Protein AF-A0A443QSX6-F1 (afdb_monomer_lite)

Organism: NCBI:txid1965070

Structure (mmCIF, N/CA/C/O backbone):
data_AF-A0A443QSX6-F1
#
_entry.id   AF-A0A443QSX6-F1
#
loop_
_atom_site.group_PDB
_atom_site.id
_atom_site.type_symbol
_atom_site.label_atom_id
_atom_site.label_alt_id
_atom_site.label_comp_id
_atom_site.label_asym_id
_atom_site.label_entity_id
_atom_site.label_seq_id
_atom_site.pdbx_PDB_ins_code
_atom_site.Cartn_x
_atom_site.Cartn_y
_atom_site.Cartn_z
_atom_site.occupancy
_atom_site.B_iso_or_equiv
_atom_site.auth_seq_id
_atom_site.auth_comp_id
_atom_site.auth_asym_id
_atom_site.auth_atom_id
_atom_site.pdbx_PDB_model_num
ATOM 1 N N . MET A 1 1 ? 28.147 -10.117 25.489 1.00 37.34 1 MET A N 1
ATOM 2 C CA . MET A 1 1 ? 27.824 -10.027 24.051 1.00 37.34 1 MET A CA 1
ATOM 3 C C . MET A 1 1 ? 26.653 -9.078 23.933 1.00 37.34 1 MET A C 1
ATOM 5 O O . MET A 1 1 ? 25.627 -9.347 24.539 1.00 37.34 1 MET A O 1
ATOM 9 N N . ILE A 1 2 ? 26.875 -7.917 23.322 1.00 37.84 2 ILE A N 1
ATOM 10 C CA . ILE A 1 2 ? 25.891 -6.838 23.197 1.00 37.84 2 ILE A CA 1
ATOM 11 C C . ILE A 1 2 ? 25.328 -6.948 21.777 1.00 37.84 2 ILE A C 1
ATOM 13 O O . ILE A 1 2 ? 26.100 -6.902 20.823 1.00 37.84 2 ILE A O 1
ATOM 17 N N . GLU A 1 3 ? 24.019 -7.162 21.655 1.00 37.47 3 GLU A N 1
ATOM 18 C CA . GLU A 1 3 ? 23.280 -7.072 20.389 1.00 37.47 3 GLU A CA 1
ATOM 19 C C . GLU A 1 3 ? 23.478 -5.673 19.778 1.00 37.47 3 GLU A C 1
ATOM 21 O O . GLU A 1 3 ? 23.392 -4.685 20.517 1.00 37.47 3 GLU A O 1
ATOM 26 N N . PRO A 1 4 ? 23.724 -5.526 18.464 1.00 41.28 4 PRO A N 1
ATOM 27 C CA . PRO A 1 4 ? 23.793 -4.206 17.863 1.00 41.28 4 PRO A CA 1
ATOM 28 C C . PRO A 1 4 ? 22.385 -3.598 17.841 1.00 41.28 4 PRO A C 1
ATOM 30 O O . PRO A 1 4 ? 21.488 -4.051 17.132 1.00 41.28 4 PRO A O 1
ATOM 33 N N . SER A 1 5 ? 22.189 -2.551 18.638 1.00 37.84 5 SER A N 1
ATOM 34 C CA . SER A 1 5 ? 21.008 -1.697 18.592 1.00 37.84 5 SER A CA 1
ATOM 35 C C . SER A 1 5 ? 20.907 -1.040 17.215 1.00 37.84 5 SER A C 1
ATOM 37 O O . SER A 1 5 ? 21.676 -0.133 16.899 1.00 37.84 5 SER A O 1
ATOM 39 N N . PHE A 1 6 ? 19.953 -1.490 16.400 1.00 32.00 6 PHE A N 1
ATOM 40 C CA . PHE A 1 6 ? 19.572 -0.819 15.159 1.00 32.00 6 PHE A CA 1
ATOM 41 C C . PHE A 1 6 ? 18.965 0.550 15.506 1.00 32.00 6 PHE A C 1
ATOM 43 O O . PHE A 1 6 ? 17.797 0.658 15.878 1.00 32.00 6 PHE A O 1
ATOM 50 N N . GLN A 1 7 ? 19.771 1.607 15.428 1.00 31.58 7 GLN A N 1
ATOM 51 C CA . GLN A 1 7 ? 19.285 2.981 15.472 1.00 31.58 7 GLN A CA 1
ATOM 52 C C . GLN A 1 7 ? 18.857 3.387 14.065 1.00 31.58 7 GLN A C 1
ATOM 54 O O . GLN A 1 7 ? 19.679 3.579 13.174 1.00 31.58 7 GLN A O 1
ATOM 59 N N . ILE A 1 8 ? 17.542 3.487 13.868 1.00 37.97 8 ILE A N 1
ATOM 60 C CA . ILE A 1 8 ? 16.954 4.066 12.663 1.00 37.97 8 ILE A CA 1
ATOM 61 C C . ILE A 1 8 ? 17.203 5.573 12.729 1.00 37.97 8 ILE A C 1
ATOM 63 O O . ILE A 1 8 ? 16.593 6.279 13.534 1.00 37.97 8 ILE A O 1
ATOM 67 N N . THR A 1 9 ? 18.112 6.066 11.893 1.00 33.00 9 THR A N 1
ATOM 68 C CA . THR A 1 9 ? 18.286 7.500 11.665 1.00 33.00 9 THR A CA 1
ATOM 69 C C . THR A 1 9 ? 17.029 8.024 10.980 1.00 33.00 9 THR A C 1
ATOM 71 O O . THR A 1 9 ? 16.801 7.782 9.796 1.00 33.00 9 THR A O 1
ATOM 74 N N . ILE A 1 10 ? 16.184 8.730 11.732 1.00 41.38 10 ILE A N 1
ATOM 75 C CA . ILE A 1 10 ? 15.096 9.522 11.158 1.00 41.38 10 ILE A CA 1
ATOM 76 C C . ILE A 1 10 ? 15.775 10.648 10.379 1.00 41.38 10 ILE A C 1
ATOM 78 O O . ILE A 1 10 ? 16.357 11.556 10.970 1.00 41.38 10 ILE A O 1
ATOM 82 N N . SER A 1 11 ? 15.775 10.533 9.055 1.00 43.84 11 SER A N 1
ATOM 83 C CA . SER A 1 11 ? 16.377 11.528 8.177 1.00 43.84 11 SER A CA 1
ATOM 84 C C . SER A 1 11 ? 15.693 12.885 8.388 1.00 43.84 11 SER A C 1
ATOM 86 O O . SER A 1 11 ? 14.467 12.990 8.371 1.00 43.84 11 SER A O 1
ATOM 88 N N . SER A 1 12 ? 16.498 13.915 8.647 1.00 44.81 12 SER A N 1
ATOM 89 C CA . SER A 1 12 ? 16.081 15.280 8.988 1.00 44.81 12 SER A CA 1
ATOM 90 C C . SER A 1 12 ? 15.662 16.117 7.773 1.00 44.81 12 SER A C 1
ATOM 92 O O . SER A 1 12 ? 15.494 17.330 7.900 1.00 44.81 12 SER A O 1
ATOM 94 N N . ASP A 1 13 ? 15.492 15.495 6.601 1.00 49.03 13 ASP A N 1
ATOM 95 C CA . ASP A 1 13 ? 15.075 16.199 5.390 1.00 49.03 13 ASP A CA 1
ATOM 96 C C . ASP A 1 13 ? 13.601 16.643 5.513 1.00 49.03 13 ASP A C 1
ATOM 98 O O . ASP A 1 13 ? 12.697 15.807 5.620 1.00 49.03 13 ASP A O 1
ATOM 102 N N . PRO A 1 14 ? 13.296 17.950 5.483 1.00 51.72 14 PRO A N 1
ATOM 103 C CA . PRO A 1 14 ? 11.919 18.438 5.556 1.00 51.72 14 PRO A CA 1
ATOM 104 C C . PRO A 1 14 ? 11.007 17.899 4.433 1.00 51.72 14 PRO A C 1
ATOM 106 O O . PRO A 1 14 ? 9.782 17.970 4.558 1.00 51.72 14 PRO A O 1
ATOM 109 N N . ASN A 1 15 ? 11.564 17.307 3.369 1.00 57.44 15 ASN A N 1
ATOM 110 C CA . ASN A 1 15 ? 10.812 16.774 2.233 1.00 57.44 15 ASN A CA 1
ATOM 111 C C . ASN A 1 15 ? 10.086 15.431 2.507 1.00 57.44 15 ASN A C 1
ATOM 113 O O . ASN A 1 15 ? 9.131 15.095 1.799 1.00 57.44 15 ASN A O 1
ATOM 117 N N . TYR A 1 16 ? 10.436 14.675 3.566 1.00 58.91 16 TYR A N 1
ATOM 118 C CA . TYR A 1 16 ? 9.735 13.415 3.914 1.00 58.91 16 TYR A CA 1
ATOM 119 C C . TYR A 1 16 ? 8.237 13.612 4.158 1.00 58.91 16 TYR A C 1
ATOM 121 O O . TYR A 1 16 ? 7.430 12.732 3.859 1.00 58.91 16 TYR A O 1
ATOM 129 N N . MET A 1 17 ? 7.843 14.774 4.687 1.00 58.03 17 MET A N 1
ATOM 130 C CA . MET A 1 17 ? 6.445 15.058 5.022 1.00 58.03 17 MET A CA 1
ATOM 131 C C . MET A 1 17 ? 5.571 15.294 3.786 1.00 58.03 17 MET A C 1
ATOM 133 O O . MET A 1 17 ? 4.342 15.221 3.875 1.00 58.03 17 MET A O 1
ATOM 137 N N . GLN A 1 18 ? 6.178 15.574 2.629 1.00 65.62 18 GLN A N 1
ATOM 138 C CA . GLN A 1 18 ? 5.448 15.914 1.414 1.00 65.62 18 GLN A CA 1
ATOM 139 C C . GLN A 1 18 ? 5.169 14.699 0.522 1.00 65.62 18 GLN A C 1
ATOM 141 O O . GLN A 1 18 ? 4.192 14.736 -0.229 1.00 65.62 18 GLN A O 1
ATOM 146 N N . ASN A 1 19 ? 5.921 13.602 0.664 1.00 80.31 19 ASN A N 1
ATOM 147 C CA . ASN A 1 19 ? 5.726 12.390 -0.130 1.00 80.31 19 ASN A CA 1
ATOM 148 C C . ASN A 1 19 ? 4.464 11.608 0.298 1.00 80.31 19 ASN A C 1
ATOM 150 O O . ASN A 1 19 ? 4.226 11.333 1.478 1.00 80.31 19 ASN A O 1
ATOM 154 N N . ASP A 1 20 ? 3.643 11.232 -0.680 1.00 80.75 20 ASP A N 1
ATOM 155 C CA . ASP A 1 20 ? 2.340 10.617 -0.434 1.00 80.75 20 ASP A CA 1
ATOM 156 C C . ASP A 1 20 ? 2.417 9.195 0.136 1.00 80.75 20 ASP A C 1
ATOM 158 O O . ASP A 1 20 ? 1.541 8.816 0.919 1.00 80.75 20 ASP A O 1
ATOM 162 N N . VAL A 1 21 ? 3.457 8.407 -0.174 1.00 85.88 21 VAL A N 1
ATOM 163 C CA . VAL A 1 21 ? 3.555 7.036 0.356 1.00 85.88 21 VAL A CA 1
ATOM 164 C C . VAL A 1 21 ? 3.875 7.024 1.854 1.00 85.88 21 VAL A C 1
ATOM 166 O O . VAL A 1 21 ? 3.324 6.207 2.596 1.00 85.88 21 VAL A O 1
ATOM 169 N N . TYR A 1 22 ? 4.648 7.995 2.346 1.00 86.25 22 TYR A N 1
ATOM 170 C CA . TYR A 1 22 ? 4.944 8.129 3.776 1.00 86.25 22 TYR A CA 1
ATOM 171 C C . TYR A 1 22 ? 3.712 8.552 4.590 1.00 86.25 22 TYR A C 1
ATOM 173 O O . TYR A 1 22 ? 3.495 8.046 5.697 1.00 86.25 22 TYR A O 1
ATOM 181 N N . LYS A 1 23 ? 2.829 9.378 4.009 1.00 82.25 23 LYS A N 1
ATOM 182 C CA . LYS A 1 23 ? 1.517 9.718 4.597 1.00 82.25 23 LYS A CA 1
ATOM 183 C C . LYS A 1 23 ? 0.569 8.514 4.659 1.00 82.25 23 LYS A C 1
ATOM 185 O O . LYS A 1 23 ? -0.275 8.426 5.552 1.00 82.25 23 LYS A O 1
ATOM 190 N N . LEU A 1 24 ? 0.680 7.566 3.723 1.00 81.69 24 LEU A N 1
ATOM 191 C CA . LEU A 1 24 ? -0.103 6.325 3.765 1.00 81.69 24 LEU A CA 1
ATOM 192 C C . LEU A 1 24 ? 0.348 5.405 4.905 1.00 81.69 24 LEU A C 1
ATOM 194 O O . LEU A 1 24 ? -0.500 4.812 5.583 1.00 81.69 24 LEU A O 1
ATOM 198 N N . ALA A 1 25 ? 1.664 5.299 5.093 1.00 77.19 25 ALA A N 1
ATOM 199 C CA . ALA A 1 25 ? 2.306 4.299 5.938 1.00 77.19 25 ALA A CA 1
ATOM 200 C C . ALA A 1 25 ? 2.601 4.747 7.375 1.00 77.19 25 ALA A C 1
ATOM 202 O O . ALA A 1 25 ? 2.944 3.896 8.180 1.00 77.19 25 ALA A O 1
ATOM 203 N N . ASN A 1 26 ? 2.404 6.028 7.710 1.00 72.31 26 ASN A N 1
ATOM 204 C CA . ASN A 1 26 ? 2.699 6.608 9.027 1.00 72.31 26 ASN A CA 1
ATOM 205 C C . ASN A 1 26 ? 4.197 6.779 9.338 1.00 72.31 26 ASN A C 1
ATOM 207 O O . ASN A 1 26 ? 4.674 6.296 10.363 1.00 72.31 26 ASN A O 1
ATOM 211 N N . TYR A 1 27 ? 4.936 7.520 8.511 1.00 58.53 27 TYR A N 1
ATOM 212 C CA . TYR A 1 27 ? 6.317 7.875 8.873 1.00 58.53 27 TYR A CA 1
ATOM 213 C C . TYR A 1 27 ? 6.410 9.042 9.892 1.00 58.53 27 TYR A C 1
ATOM 215 O O . TYR A 1 27 ? 7.480 9.300 10.428 1.00 58.53 27 TYR A O 1
ATOM 223 N N . SER A 1 28 ? 5.303 9.742 10.203 1.00 52.25 28 SER A N 1
ATOM 224 C CA . SER A 1 28 ? 5.308 10.987 11.005 1.00 52.25 28 SER A CA 1
ATOM 225 C C . SER A 1 28 ? 4.186 11.156 12.043 1.00 52.25 28 SER A C 1
ATOM 227 O O . SER A 1 28 ? 3.806 12.273 12.385 1.00 52.25 28 SER A O 1
ATOM 229 N N . GLY A 1 29 ? 3.659 10.061 12.598 1.00 50.41 29 GLY A N 1
ATOM 230 C CA . GLY A 1 29 ? 2.775 10.104 13.777 1.00 50.41 29 GLY A CA 1
ATOM 231 C C . GLY A 1 29 ? 1.263 10.067 13.503 1.00 50.41 29 GLY A C 1
ATOM 232 O O . GLY A 1 29 ? 0.481 9.974 14.447 1.00 50.41 29 GLY A O 1
ATOM 233 N N . GLY A 1 30 ? 0.841 10.044 12.239 1.00 59.41 30 GLY A N 1
ATOM 234 C CA . GLY A 1 30 ? -0.473 9.568 11.800 1.00 59.41 30 GLY A CA 1
ATOM 235 C C . GLY A 1 30 ? -0.416 9.131 10.334 1.00 59.41 30 GLY A C 1
ATOM 236 O O . GLY A 1 30 ? -0.025 9.912 9.473 1.00 59.41 30 GLY A O 1
ATOM 237 N N . GLY A 1 31 ? -0.795 7.885 10.031 1.00 70.75 31 GLY A N 1
ATOM 238 C CA . GLY A 1 31 ? -0.819 7.370 8.657 1.00 70.75 31 GLY A CA 1
ATOM 239 C C . GLY A 1 31 ? -2.188 6.854 8.275 1.00 70.75 31 GLY A C 1
ATOM 240 O O . GLY A 1 31 ? -2.837 6.153 9.054 1.00 70.75 31 GLY A O 1
ATOM 241 N N . LEU A 1 32 ? -2.626 7.183 7.060 1.00 80.31 32 LEU A N 1
ATOM 242 C CA . LEU A 1 32 ? -4.004 6.975 6.608 1.00 80.31 32 LEU A CA 1
ATOM 243 C C . LEU A 1 32 ? -4.506 5.542 6.809 1.00 80.31 32 LEU A C 1
ATOM 245 O O . LEU A 1 32 ? -5.663 5.351 7.180 1.00 80.31 32 LEU A O 1
ATOM 249 N N . LEU A 1 33 ? -3.667 4.529 6.576 1.00 87.00 33 LEU A N 1
ATOM 250 C CA . LEU A 1 33 ? -4.084 3.130 6.706 1.00 87.00 33 LEU A CA 1
ATOM 251 C C . LEU A 1 33 ? -4.188 2.684 8.166 1.00 87.00 33 LEU A C 1
ATOM 253 O O . LEU A 1 33 ? -5.142 1.994 8.532 1.00 87.00 33 LEU A O 1
ATOM 257 N N . ILE A 1 34 ? -3.245 3.112 9.001 1.00 88.44 34 ILE A N 1
ATOM 258 C CA . ILE A 1 34 ? -3.206 2.778 10.427 1.00 88.44 34 ILE A CA 1
ATOM 259 C C . ILE A 1 34 ? -4.339 3.481 11.158 1.00 88.44 34 ILE A C 1
ATOM 261 O O . ILE A 1 34 ? -5.085 2.837 11.891 1.00 88.44 34 ILE A O 1
ATOM 265 N N . ASP A 1 35 ? -4.521 4.773 10.907 1.00 88.06 35 ASP A N 1
ATOM 266 C CA . ASP A 1 35 ? -5.599 5.566 11.485 1.00 88.06 35 ASP A CA 1
ATOM 267 C C . ASP A 1 35 ? -6.962 5.036 11.062 1.00 88.06 35 ASP A C 1
ATOM 269 O O . ASP A 1 35 ? -7.862 4.905 11.891 1.00 88.06 35 ASP A O 1
ATOM 273 N N . CYS A 1 36 ? -7.119 4.687 9.782 1.00 88.81 36 CYS A N 1
ATOM 274 C CA . CYS A 1 36 ? -8.346 4.080 9.285 1.00 88.81 36 CYS A CA 1
ATOM 275 C C . CYS A 1 36 ? -8.644 2.768 10.018 1.00 88.81 36 CYS A C 1
ATOM 277 O O . CYS A 1 36 ? -9.770 2.561 10.468 1.00 88.81 36 CYS A O 1
ATOM 279 N N . TYR A 1 37 ? -7.636 1.911 10.196 1.00 91.38 37 TYR A N 1
ATOM 280 C CA . TYR A 1 37 ? -7.801 0.656 10.918 1.00 91.38 37 TYR A CA 1
ATOM 281 C C . TYR A 1 37 ? -8.133 0.873 12.399 1.00 91.38 37 TYR A C 1
ATOM 283 O O . TYR A 1 37 ? -9.105 0.306 12.892 1.00 91.38 37 TYR A O 1
ATOM 291 N N . ARG A 1 38 ? -7.383 1.730 13.097 1.00 89.12 38 ARG A N 1
ATOM 292 C CA . ARG A 1 38 ? -7.568 1.992 14.532 1.00 89.12 38 ARG A CA 1
ATOM 293 C C . ARG A 1 38 ? -8.900 2.678 14.837 1.00 89.12 38 ARG A C 1
ATOM 295 O O . ARG A 1 38 ? -9.559 2.307 15.798 1.00 89.12 38 ARG A O 1
ATOM 302 N N . LYS A 1 39 ? -9.313 3.655 14.021 1.00 90.50 39 LYS A N 1
ATOM 303 C CA . LYS A 1 39 ? -10.529 4.457 14.257 1.00 90.50 39 LYS A CA 1
ATOM 304 C C . LYS A 1 39 ? -11.796 3.806 13.700 1.00 90.50 39 LYS A C 1
ATOM 306 O O . LYS A 1 39 ? -12.875 4.008 14.243 1.00 90.50 39 LYS A O 1
ATOM 311 N N . ARG A 1 40 ? -11.701 3.085 12.576 1.00 91.81 40 ARG A N 1
ATOM 312 C CA . ARG A 1 40 ? -12.870 2.612 11.801 1.00 91.81 40 ARG A CA 1
ATOM 313 C C . ARG A 1 40 ? -12.879 1.102 11.549 1.00 91.81 40 ARG A C 1
ATOM 315 O O . ARG A 1 40 ? -13.799 0.595 10.903 1.00 91.81 40 ARG A O 1
ATOM 322 N N . GLY A 1 41 ? -11.873 0.386 12.043 1.00 93.38 41 GLY A N 1
ATOM 323 C CA . GLY A 1 41 ? -11.790 -1.066 11.998 1.00 93.38 41 GLY A CA 1
ATOM 324 C C . GLY A 1 41 ? -11.454 -1.651 10.625 1.00 93.38 41 GLY A C 1
ATOM 325 O O . GLY A 1 41 ? -11.159 -0.970 9.638 1.00 93.38 41 GLY A O 1
ATOM 326 N N . GLU A 1 42 ? -11.518 -2.980 10.557 1.00 93.88 42 GLU A N 1
ATOM 327 C CA . GLU A 1 42 ? -11.055 -3.751 9.404 1.00 93.88 42 GLU A CA 1
ATOM 328 C C . GLU A 1 42 ? -11.832 -3.466 8.109 1.00 93.88 42 GLU A C 1
ATOM 330 O O . GLU A 1 42 ? -11.237 -3.415 7.030 1.00 93.88 42 GLU A O 1
ATOM 335 N N . LYS A 1 43 ? -13.152 -3.264 8.182 1.00 94.50 43 LYS A N 1
ATOM 336 C CA . LYS A 1 43 ? -13.980 -3.015 6.989 1.00 94.50 43 LYS A CA 1
ATOM 337 C C . LYS A 1 43 ? -13.545 -1.739 6.264 1.00 94.50 43 LYS A C 1
ATOM 339 O O . LYS A 1 43 ? -13.469 -1.722 5.035 1.00 94.50 43 LYS A O 1
ATOM 344 N N . ALA A 1 44 ? -13.223 -0.691 7.021 1.00 93.69 44 ALA A N 1
ATOM 345 C CA . ALA A 1 44 ? -12.745 0.569 6.470 1.00 93.69 44 ALA A CA 1
ATOM 346 C C . ALA A 1 44 ? -11.337 0.426 5.873 1.00 93.69 44 ALA A C 1
ATOM 348 O O . ALA A 1 44 ? -11.097 0.891 4.756 1.00 93.69 44 ALA A O 1
ATOM 349 N N . LEU A 1 45 ? -10.444 -0.298 6.560 1.00 94.38 45 LEU A N 1
ATOM 350 C CA . LEU A 1 45 ? -9.116 -0.626 6.039 1.00 94.38 45 LEU A CA 1
ATOM 351 C C . LEU A 1 45 ? -9.203 -1.375 4.701 1.00 94.38 45 LEU A C 1
ATOM 353 O O . LEU A 1 45 ? -8.535 -0.993 3.745 1.00 94.38 45 LEU A O 1
ATOM 357 N N . ARG A 1 46 ? -10.055 -2.406 4.595 1.00 94.88 46 ARG A N 1
ATOM 358 C CA . ARG A 1 46 ? -10.242 -3.171 3.347 1.00 94.88 46 ARG A CA 1
ATOM 359 C C . ARG A 1 46 ? -10.683 -2.277 2.190 1.00 94.88 46 ARG A C 1
ATOM 361 O O . ARG A 1 46 ? -10.154 -2.412 1.090 1.00 94.88 46 ARG A O 1
ATOM 368 N N . LYS A 1 47 ? -11.612 -1.346 2.437 1.00 93.81 47 LYS A N 1
ATOM 369 C CA . LYS A 1 47 ? -12.043 -0.372 1.423 1.00 93.81 47 LYS A CA 1
ATOM 370 C C . LYS A 1 47 ? -10.872 0.500 0.963 1.00 93.81 47 LYS A C 1
ATOM 372 O O . LYS A 1 47 ? -10.664 0.635 -0.237 1.00 93.81 47 LYS A O 1
ATOM 377 N N . LYS A 1 48 ? -10.064 1.012 1.898 1.00 92.81 48 LYS A N 1
ATOM 378 C CA . LYS A 1 48 ? -8.878 1.811 1.560 1.00 92.81 48 LYS A CA 1
ATOM 379 C C . LYS A 1 48 ? -7.834 1.018 0.782 1.00 92.81 48 LYS A C 1
ATOM 381 O O . LYS A 1 48 ? -7.328 1.523 -0.208 1.00 92.81 48 LYS A O 1
ATOM 386 N N . ILE A 1 49 ? -7.580 -0.237 1.152 1.00 94.56 49 ILE A N 1
ATOM 387 C CA . ILE A 1 49 ? -6.692 -1.127 0.391 1.00 94.56 49 ILE A CA 1
ATOM 388 C C . ILE A 1 49 ? -7.187 -1.288 -1.058 1.00 94.56 49 ILE A C 1
ATOM 390 O O . ILE A 1 49 ? -6.381 -1.247 -1.981 1.00 94.56 49 ILE A O 1
ATOM 394 N N . ILE A 1 50 ? -8.497 -1.422 -1.294 1.00 95.31 50 ILE A N 1
ATOM 395 C CA . ILE A 1 50 ? -9.051 -1.504 -2.659 1.00 95.31 50 ILE A CA 1
ATOM 396 C C . ILE A 1 50 ? -8.779 -0.221 -3.462 1.00 95.31 50 ILE A C 1
ATOM 398 O O . ILE A 1 50 ? -8.473 -0.298 -4.649 1.00 95.31 50 ILE A O 1
ATOM 402 N N . GLU A 1 51 ? -8.858 0.948 -2.827 1.00 93.25 51 GLU A N 1
ATOM 403 C CA . GLU A 1 51 ? -8.594 2.240 -3.475 1.00 93.25 51 GLU A CA 1
ATOM 404 C C . GLU A 1 51 ? -7.121 2.391 -3.907 1.00 93.25 51 GLU A C 1
ATOM 406 O O . GLU A 1 51 ? -6.850 3.043 -4.913 1.00 93.25 51 GLU A O 1
ATOM 411 N N . LEU A 1 52 ? -6.173 1.723 -3.233 1.00 93.44 52 LEU A N 1
ATOM 412 C CA . LEU A 1 52 ? -4.740 1.790 -3.567 1.00 93.44 52 LEU A CA 1
ATOM 413 C C . LEU A 1 52 ? -4.390 1.252 -4.959 1.00 93.44 52 LEU A C 1
ATOM 415 O O . LEU A 1 52 ? -3.328 1.593 -5.473 1.00 93.44 52 LEU A O 1
ATOM 419 N N . LYS A 1 53 ? -5.265 0.465 -5.602 1.00 93.50 53 LYS A N 1
ATOM 420 C CA . LYS A 1 53 ? -5.019 -0.078 -6.949 1.00 93.50 53 LYS A CA 1
ATOM 421 C C . LYS A 1 53 ? -4.665 1.001 -7.980 1.00 93.50 53 LYS A C 1
ATOM 423 O O . LYS A 1 53 ? -3.932 0.729 -8.922 1.00 93.50 53 LYS A O 1
ATOM 428 N N . GLN A 1 54 ? -5.149 2.233 -7.790 1.00 92.69 54 GLN A N 1
ATOM 429 C CA . GLN A 1 54 ? -4.857 3.366 -8.676 1.00 92.69 54 GLN A CA 1
ATOM 430 C C . GLN A 1 54 ? -3.373 3.778 -8.660 1.00 92.69 54 GLN A C 1
ATOM 432 O O . GLN A 1 54 ? -2.860 4.306 -9.652 1.00 92.69 54 GLN A O 1
ATOM 437 N N . LEU A 1 55 ? -2.677 3.489 -7.556 1.00 92.75 55 LEU A N 1
ATOM 438 C CA . LEU A 1 55 ? -1.250 3.749 -7.354 1.00 92.75 55 LEU A CA 1
ATOM 439 C C . LEU A 1 55 ? -0.368 2.596 -7.862 1.00 92.75 55 LEU A C 1
ATOM 441 O O . LEU A 1 55 ? 0.854 2.684 -7.818 1.00 92.75 55 LEU A O 1
ATOM 445 N N . MET A 1 56 ? -0.978 1.525 -8.374 1.00 94.44 56 MET A N 1
ATOM 446 C CA . MET A 1 56 ? -0.291 0.329 -8.855 1.00 94.44 56 MET A CA 1
ATOM 447 C C . MET A 1 56 ? -0.450 0.183 -10.369 1.00 94.44 56 MET A C 1
ATOM 449 O O . MET A 1 56 ? -1.439 0.630 -10.963 1.00 94.44 56 MET A O 1
ATOM 453 N N . TYR A 1 57 ? 0.524 -0.450 -11.017 1.00 93.75 57 TYR A N 1
ATOM 454 C CA . TYR A 1 57 ? 0.397 -0.850 -12.414 1.00 93.75 57 TYR A CA 1
ATOM 455 C C . TYR A 1 57 ? -0.694 -1.909 -12.555 1.00 93.75 57 TYR A C 1
ATOM 457 O O . TYR A 1 57 ? -0.813 -2.811 -11.723 1.00 93.75 57 TYR A O 1
ATOM 465 N N . TYR A 1 58 ? -1.510 -1.764 -13.602 1.00 95.88 58 TYR A N 1
ATOM 466 C CA . TYR A 1 58 ? -2.611 -2.674 -13.928 1.00 95.88 58 TYR A CA 1
ATOM 467 C C . TYR A 1 58 ? -3.474 -3.047 -12.713 1.00 95.88 58 TYR A C 1
ATOM 469 O O . TYR A 1 58 ? -3.771 -4.209 -12.475 1.00 95.88 58 TYR A O 1
ATOM 477 N N . ASN A 1 59 ? -3.862 -2.049 -11.911 1.00 94.25 59 ASN A N 1
ATOM 478 C CA . ASN A 1 59 ? -4.719 -2.232 -10.734 1.00 94.25 59 ASN A CA 1
ATOM 479 C C . ASN A 1 59 ? -4.187 -3.232 -9.682 1.00 94.25 59 ASN A C 1
ATOM 481 O O . ASN A 1 59 ? -4.977 -3.782 -8.912 1.00 94.25 59 ASN A O 1
ATOM 485 N N . GLY A 1 60 ? -2.867 -3.433 -9.620 1.00 94.25 60 GLY A N 1
ATOM 486 C CA . GLY A 1 60 ? -2.214 -4.314 -8.650 1.00 94.25 60 GLY A CA 1
ATOM 487 C C . GLY A 1 60 ? -1.716 -5.644 -9.216 1.00 94.25 60 GLY A C 1
ATOM 488 O O . GLY A 1 60 ? -1.123 -6.421 -8.468 1.00 94.25 60 GLY A O 1
ATOM 489 N N . ASP A 1 61 ? -1.906 -5.899 -10.514 1.00 94.56 61 ASP A N 1
ATOM 490 C CA . ASP A 1 61 ? -1.343 -7.082 -11.183 1.00 94.56 61 ASP A CA 1
ATOM 491 C C . ASP A 1 61 ? 0.153 -6.921 -11.494 1.00 94.56 61 ASP A C 1
ATOM 493 O O . ASP A 1 61 ? 0.881 -7.913 -11.628 1.00 94.56 61 ASP A O 1
ATOM 497 N N . GLY A 1 62 ? 0.621 -5.670 -11.542 1.00 93.12 62 GLY A N 1
ATOM 498 C CA . GLY A 1 62 ? 1.990 -5.297 -11.863 1.00 93.12 62 GLY A CA 1
ATOM 499 C C . GLY A 1 62 ? 2.311 -5.353 -13.355 1.00 93.12 62 GLY A C 1
ATOM 500 O O . GLY A 1 62 ? 1.539 -5.859 -14.164 1.00 93.12 62 GLY A O 1
ATOM 501 N N . ILE A 1 63 ? 3.465 -4.805 -13.721 1.00 92.00 63 ILE A N 1
ATOM 502 C CA . ILE A 1 63 ? 4.008 -4.786 -15.079 1.00 92.00 63 ILE A CA 1
ATOM 503 C C . ILE A 1 63 ? 5.362 -5.490 -15.101 1.00 92.00 63 ILE A C 1
ATOM 505 O O . ILE A 1 63 ? 6.162 -5.358 -14.176 1.00 92.00 63 ILE A O 1
ATOM 509 N N . SER A 1 64 ? 5.609 -6.236 -16.172 1.00 88.88 64 SER A N 1
ATOM 510 C CA . SER A 1 64 ? 6.923 -6.770 -16.506 1.00 88.88 64 SER A CA 1
ATOM 511 C C . SER A 1 64 ? 7.652 -5.772 -17.398 1.00 88.88 64 SER A C 1
ATOM 513 O O . SER A 1 64 ? 7.127 -5.389 -18.442 1.00 88.88 64 SER A O 1
ATOM 515 N N . PHE A 1 65 ? 8.850 -5.355 -17.008 1.00 76.94 65 PHE A N 1
ATOM 516 C CA . PHE A 1 65 ? 9.674 -4.435 -17.785 1.00 76.94 65 PHE A CA 1
ATOM 517 C C . PHE A 1 65 ? 11.091 -4.974 -17.943 1.00 76.94 65 PHE A C 1
ATOM 519 O O . PHE A 1 65 ? 11.562 -5.794 -17.154 1.00 76.94 65 PHE A O 1
ATOM 526 N N . ARG A 1 66 ? 11.767 -4.509 -18.992 1.00 76.19 66 ARG A N 1
ATO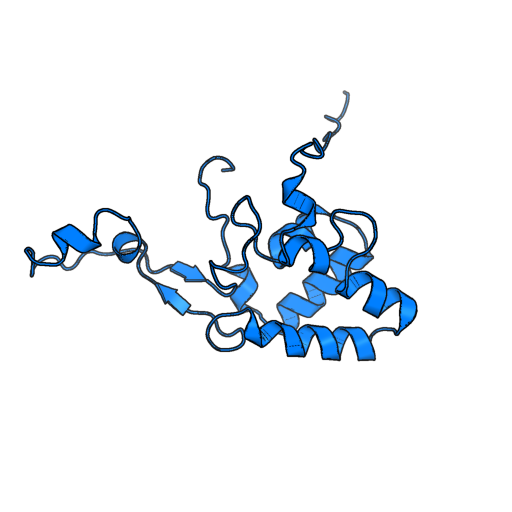M 527 C CA . ARG A 1 66 ? 13.198 -4.733 -19.180 1.00 76.19 66 ARG A CA 1
ATOM 528 C C . ARG A 1 66 ? 13.937 -3.526 -18.628 1.00 76.19 66 ARG A C 1
ATOM 530 O O . ARG A 1 66 ? 13.674 -2.406 -19.055 1.00 76.19 66 ARG A O 1
ATOM 537 N N . GLU A 1 67 ? 14.840 -3.778 -17.694 1.00 64.69 67 GLU A N 1
ATOM 538 C CA . GLU A 1 67 ? 15.664 -2.770 -17.011 1.00 64.69 67 GLU A CA 1
ATOM 539 C C . GLU A 1 67 ? 16.415 -1.865 -18.009 1.00 64.69 67 GLU A C 1
ATOM 541 O O . GLU A 1 67 ? 16.421 -0.645 -17.881 1.00 64.69 67 GLU A O 1
ATOM 546 N N . GLU A 1 68 ? 16.883 -2.460 -19.108 1.00 61.97 68 GLU A N 1
ATOM 547 C CA . GLU A 1 68 ? 17.574 -1.825 -20.243 1.00 61.97 68 GLU A CA 1
ATOM 548 C C . GLU A 1 68 ? 16.786 -0.688 -20.930 1.00 61.97 68 GLU A C 1
ATOM 550 O O . GLU A 1 68 ? 17.369 0.145 -21.627 1.00 61.97 68 GLU A O 1
ATOM 555 N N . LEU A 1 69 ? 15.458 -0.650 -20.768 1.00 59.09 69 LEU A N 1
ATOM 556 C CA . LEU A 1 69 ? 14.583 0.335 -21.412 1.00 59.09 69 LEU A CA 1
ATOM 557 C C . LEU A 1 69 ? 14.392 1.619 -20.590 1.00 59.09 69 LEU A C 1
ATOM 559 O O . LEU A 1 69 ? 13.838 2.577 -21.125 1.00 59.09 69 LEU A O 1
ATOM 563 N N . PHE A 1 70 ? 14.833 1.651 -19.327 1.00 54.84 70 PHE A N 1
ATOM 564 C CA . PHE A 1 70 ? 14.655 2.800 -18.428 1.00 54.84 70 PHE A CA 1
ATOM 565 C C . PHE A 1 70 ? 15.956 3.517 -18.044 1.00 54.84 70 PHE A C 1
ATOM 567 O O . PHE A 1 70 ? 15.884 4.596 -17.462 1.00 54.84 70 PHE A O 1
ATOM 574 N N . SER A 1 71 ? 17.133 2.999 -18.412 1.00 55.44 71 SER A N 1
ATOM 575 C CA . SER A 1 71 ? 18.374 3.778 -18.328 1.00 55.44 71 SER A CA 1
ATOM 576 C C . SER A 1 71 ? 18.255 5.011 -19.229 1.00 55.44 71 SER A C 1
ATOM 578 O O . SER A 1 71 ? 17.970 4.889 -20.421 1.00 55.44 71 SER A O 1
ATOM 580 N N . SER A 1 72 ? 18.469 6.200 -18.665 1.00 48.34 72 SER A N 1
ATOM 581 C CA . SER A 1 72 ? 18.322 7.511 -19.319 1.00 48.34 72 SER A CA 1
ATOM 582 C C . SER A 1 72 ? 19.061 7.628 -20.665 1.00 48.34 72 SER A C 1
ATOM 584 O O . SER A 1 72 ? 18.639 8.376 -21.545 1.00 48.34 72 SER A O 1
ATOM 586 N N . ASP A 1 73 ? 20.114 6.832 -20.865 1.00 48.88 73 ASP A N 1
ATOM 587 C CA . ASP A 1 73 ? 20.907 6.768 -22.099 1.00 48.88 73 ASP A CA 1
ATOM 588 C C . ASP A 1 73 ? 20.214 6.029 -23.262 1.00 48.88 73 ASP A C 1
ATOM 590 O O . ASP A 1 73 ? 20.519 6.256 -24.440 1.00 48.88 73 ASP A O 1
ATOM 594 N N . SER A 1 74 ? 19.239 5.162 -22.976 1.00 50.31 74 SER A N 1
ATOM 595 C CA . SER A 1 74 ? 18.615 4.284 -23.976 1.00 50.31 74 SER A CA 1
ATOM 596 C C . SER A 1 74 ? 17.641 5.012 -24.909 1.00 50.31 74 SER A C 1
ATOM 598 O O . SER A 1 74 ? 17.397 4.542 -26.024 1.00 50.31 74 SER A O 1
ATOM 600 N N . MET A 1 75 ? 17.132 6.190 -24.525 1.00 44.22 75 MET A N 1
ATOM 601 C CA . MET A 1 75 ? 16.235 6.979 -25.382 1.00 44.22 75 MET A CA 1
ATOM 602 C C . MET A 1 75 ? 16.968 7.578 -26.602 1.00 44.22 75 MET A C 1
ATOM 604 O O . MET A 1 75 ? 16.353 7.771 -27.651 1.00 44.22 75 MET A O 1
ATOM 608 N N . ASN A 1 76 ? 18.293 7.771 -26.514 1.00 42.72 76 ASN A N 1
ATOM 609 C CA . ASN A 1 76 ? 19.135 8.218 -27.632 1.00 42.72 76 ASN A CA 1
ATOM 610 C C . ASN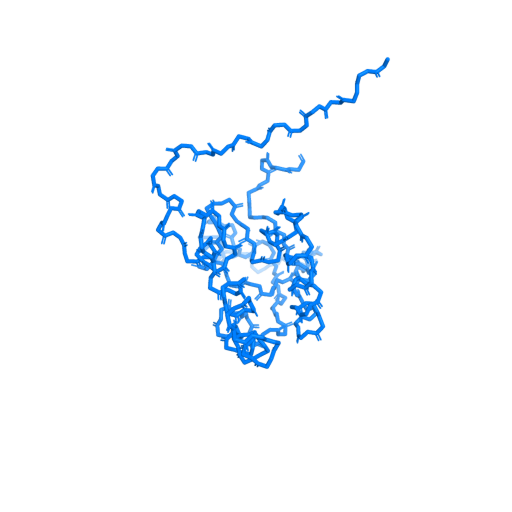 A 1 76 ? 19.730 7.059 -28.454 1.00 42.72 76 ASN A C 1
ATOM 612 O O . ASN A 1 76 ? 20.005 7.232 -29.642 1.00 42.72 76 ASN A O 1
ATOM 616 N N . LYS A 1 77 ? 19.883 5.859 -27.873 1.00 43.81 77 LYS A N 1
ATOM 617 C CA . LYS A 1 77 ? 20.487 4.701 -28.563 1.00 43.81 77 LYS A CA 1
ATOM 618 C C . LYS A 1 77 ? 19.480 3.835 -29.336 1.00 43.81 77 LYS A C 1
ATOM 620 O O . LYS A 1 77 ? 19.847 3.198 -30.325 1.00 43.81 77 LYS A O 1
ATOM 625 N N . ALA A 1 78 ? 18.193 3.880 -28.975 1.00 46.91 78 ALA A N 1
ATOM 626 C CA . ALA A 1 78 ? 17.127 3.105 -29.626 1.00 46.91 78 ALA A CA 1
ATOM 627 C C . ALA A 1 78 ? 16.879 3.452 -31.112 1.00 46.91 78 ALA A C 1
ATOM 629 O O . ALA A 1 78 ? 16.154 2.731 -31.799 1.00 46.91 78 ALA A O 1
ATOM 630 N N . LYS A 1 79 ? 17.496 4.517 -31.644 1.00 43.41 79 LYS A N 1
ATOM 631 C CA . LYS A 1 79 ? 17.460 4.820 -33.082 1.00 43.41 79 LYS A CA 1
ATOM 632 C C . LYS A 1 79 ? 18.462 4.026 -33.927 1.00 43.41 79 LYS A C 1
ATOM 634 O O . LYS A 1 79 ? 18.275 4.027 -35.140 1.00 43.41 79 LYS A O 1
ATOM 639 N N . ASN A 1 80 ? 19.469 3.347 -33.353 1.00 43.59 80 ASN A N 1
ATOM 640 C CA . ASN A 1 80 ? 20.576 2.831 -34.177 1.00 43.59 80 ASN A CA 1
ATOM 641 C C . ASN A 1 80 ? 20.859 1.320 -34.157 1.00 43.59 80 ASN A C 1
ATOM 643 O O . ASN A 1 80 ? 21.603 0.861 -35.014 1.00 43.59 80 ASN A O 1
ATOM 647 N N . GLU A 1 81 ? 20.281 0.498 -33.278 1.00 45.38 81 GLU A N 1
ATOM 648 C CA . GLU A 1 81 ? 20.692 -0.920 -33.219 1.00 45.38 81 GLU A CA 1
ATOM 649 C C . GLU A 1 81 ? 19.505 -1.887 -33.165 1.00 45.38 81 GLU A C 1
ATOM 651 O O . GLU A 1 81 ? 19.132 -2.448 -32.138 1.00 45.38 81 GLU A O 1
ATOM 656 N N . ARG A 1 82 ? 18.933 -2.161 -34.344 1.00 48.59 82 ARG A N 1
ATOM 657 C CA . ARG A 1 82 ? 18.240 -3.431 -34.596 1.00 48.59 82 ARG A CA 1
ATOM 658 C C . ARG A 1 82 ? 19.297 -4.530 -34.694 1.00 48.59 82 ARG A C 1
ATOM 660 O O . ARG A 1 82 ? 19.769 -4.775 -35.800 1.00 48.59 82 ARG A O 1
ATOM 667 N N . LYS A 1 83 ? 19.673 -5.154 -33.571 1.00 51.25 83 LYS A N 1
ATOM 668 C CA . LYS A 1 83 ? 20.190 -6.541 -33.456 1.00 51.25 83 LYS A CA 1
ATOM 669 C C . LYS A 1 83 ? 20.848 -6.761 -32.093 1.00 51.25 83 LYS A C 1
ATOM 671 O O . LYS A 1 83 ? 22.019 -6.456 -31.909 1.00 51.25 83 LYS A O 1
ATOM 676 N N . SER A 1 84 ? 20.127 -7.389 -31.171 1.00 43.09 84 SER A N 1
ATOM 677 C CA . SER A 1 84 ? 20.677 -8.421 -30.278 1.00 43.09 84 SER A CA 1
ATOM 678 C C . SER A 1 84 ? 19.536 -9.017 -29.457 1.00 43.09 84 SER A C 1
ATOM 680 O O . SER A 1 84 ? 18.804 -8.311 -28.771 1.00 43.09 84 SER A O 1
ATOM 682 N N . GLY A 1 85 ? 19.365 -10.338 -29.543 1.00 44.69 85 GLY A N 1
ATOM 683 C CA . GLY A 1 85 ? 18.506 -11.119 -28.652 1.00 44.69 85 GLY A CA 1
ATOM 684 C C . GLY A 1 85 ? 19.106 -11.187 -27.249 1.00 44.69 85 GLY A C 1
ATOM 685 O O . GLY A 1 85 ? 19.500 -12.257 -26.792 1.00 44.69 85 GLY A O 1
ATOM 686 N N . GLY A 1 86 ? 19.231 -10.031 -26.594 1.00 46.31 86 GLY A N 1
ATOM 687 C CA . GLY A 1 86 ? 19.693 -9.920 -25.221 1.00 46.31 86 GLY A CA 1
ATOM 688 C C . GLY A 1 86 ? 18.719 -10.635 -24.292 1.00 46.31 86 GLY A C 1
ATOM 689 O O . GLY A 1 86 ? 17.511 -10.375 -24.318 1.00 46.31 86 GLY A O 1
ATOM 690 N N . ARG A 1 87 ? 19.256 -11.545 -23.473 1.00 50.59 87 ARG A N 1
ATOM 691 C CA . ARG A 1 87 ? 18.590 -12.159 -22.314 1.00 50.59 87 ARG A CA 1
ATOM 692 C C . ARG A 1 87 ? 18.401 -11.102 -21.216 1.00 50.59 87 ARG A C 1
ATOM 694 O O . ARG A 1 87 ? 18.900 -11.267 -20.110 1.00 50.59 87 ARG A O 1
ATOM 701 N N . GLY A 1 88 ? 17.739 -9.998 -21.548 1.00 54.81 88 GLY A N 1
ATOM 702 C CA . GLY A 1 88 ? 17.444 -8.937 -20.601 1.00 54.81 88 GLY A CA 1
ATOM 703 C C . GLY A 1 88 ? 16.533 -9.490 -19.516 1.00 54.81 88 GLY A C 1
ATOM 704 O O . GLY A 1 88 ? 15.456 -10.021 -19.815 1.00 54.81 88 GLY A O 1
ATOM 705 N N . SER A 1 89 ? 16.989 -9.415 -18.266 1.00 64.50 89 SER A N 1
ATOM 706 C CA . SER A 1 89 ? 16.196 -9.816 -17.108 1.00 64.50 89 SER A CA 1
ATOM 707 C C . SER A 1 89 ? 14.922 -8.980 -17.098 1.00 64.50 89 SER A C 1
ATOM 709 O O . SER A 1 89 ? 14.954 -7.752 -17.003 1.00 64.50 89 SER A O 1
ATOM 711 N N . THR A 1 90 ? 13.785 -9.643 -17.288 1.00 75.62 90 THR A N 1
ATOM 712 C CA . THR A 1 90 ? 12.490 -8.980 -17.197 1.00 75.62 90 THR A CA 1
ATOM 713 C C . THR A 1 90 ? 12.105 -8.948 -15.727 1.00 75.62 90 THR A C 1
ATOM 715 O O . THR A 1 90 ? 11.825 -9.994 -15.140 1.00 75.62 90 THR A O 1
ATOM 718 N N . ARG A 1 91 ? 12.097 -7.758 -15.127 1.00 82.38 91 ARG A N 1
ATOM 719 C CA . ARG A 1 91 ? 11.679 -7.565 -13.736 1.00 82.38 91 ARG A CA 1
ATOM 720 C C . ARG A 1 91 ? 10.192 -7.250 -13.684 1.00 82.38 91 ARG A C 1
ATOM 722 O O . ARG A 1 91 ? 9.646 -6.614 -14.585 1.00 82.38 91 ARG A O 1
ATOM 729 N N . LYS A 1 92 ? 9.520 -7.716 -12.633 1.00 89.31 92 LYS A N 1
ATOM 730 C CA . LYS A 1 92 ? 8.118 -7.390 -12.365 1.00 89.31 92 LYS A CA 1
ATOM 731 C C . LYS A 1 92 ? 8.057 -6.338 -11.265 1.00 89.31 92 LYS A C 1
ATOM 733 O O . LYS A 1 92 ? 8.695 -6.518 -10.243 1.00 89.31 92 LYS A O 1
ATOM 738 N N . ILE A 1 93 ? 7.275 -5.281 -11.458 1.00 91.81 93 ILE A N 1
ATOM 739 C CA . ILE A 1 93 ? 6.982 -4.268 -10.430 1.00 91.81 93 ILE A CA 1
ATOM 740 C C . ILE A 1 93 ? 5.482 -4.045 -10.335 1.00 91.81 93 ILE A C 1
ATOM 742 O O . ILE A 1 93 ? 4.758 -4.159 -11.324 1.00 91.81 93 ILE A O 1
ATOM 746 N N . CYS A 1 94 ? 5.004 -3.720 -9.144 1.00 95.62 94 CYS A N 1
ATOM 747 C CA . CYS A 1 94 ? 3.593 -3.482 -8.881 1.00 95.62 94 CYS A CA 1
ATOM 748 C C . CYS A 1 94 ? 3.326 -2.015 -8.570 1.00 95.62 94 CYS A C 1
ATOM 750 O O . CYS A 1 94 ? 2.448 -1.407 -9.187 1.00 95.62 94 CYS A O 1
ATOM 752 N N . TRP A 1 95 ? 4.093 -1.429 -7.654 1.00 95.00 95 TRP A N 1
ATOM 753 C CA . TRP A 1 95 ? 3.935 -0.029 -7.292 1.00 95.00 95 TRP A CA 1
ATOM 754 C C . TRP A 1 95 ? 4.489 0.892 -8.383 1.00 95.00 95 TRP A C 1
ATOM 756 O O . TRP A 1 95 ? 5.600 0.687 -8.886 1.00 95.00 95 TRP A O 1
ATOM 766 N N . LYS A 1 96 ? 3.706 1.909 -8.762 1.00 91.19 96 LYS A N 1
ATOM 767 C CA . LYS A 1 96 ? 4.093 2.869 -9.802 1.00 91.19 96 LYS A CA 1
ATOM 768 C C . LYS A 1 96 ? 5.270 3.725 -9.355 1.00 91.19 96 LYS A C 1
ATOM 770 O O . LYS A 1 96 ? 5.260 4.241 -8.239 1.00 91.19 96 LYS A O 1
ATOM 775 N N . MET A 1 97 ? 6.229 3.923 -10.257 1.00 86.69 97 MET A N 1
ATOM 776 C CA . MET A 1 97 ? 7.470 4.651 -9.967 1.00 86.69 97 MET A CA 1
ATOM 777 C C . MET A 1 97 ? 7.200 6.070 -9.451 1.00 86.69 97 MET A C 1
ATOM 779 O O . MET A 1 97 ? 7.731 6.450 -8.416 1.00 86.69 97 MET A O 1
ATOM 783 N N . GLN A 1 98 ? 6.264 6.810 -10.061 1.00 84.25 98 GLN A N 1
ATOM 784 C CA . GLN A 1 98 ? 5.939 8.183 -9.644 1.00 84.25 98 GLN A CA 1
ATOM 785 C C . GLN A 1 98 ? 5.320 8.314 -8.240 1.00 84.25 98 GLN A C 1
ATOM 787 O O . GLN A 1 98 ? 5.131 9.429 -7.763 1.00 84.25 98 GLN A O 1
ATOM 792 N N . TYR A 1 99 ? 4.937 7.201 -7.607 1.00 89.56 99 TYR A N 1
ATOM 793 C CA . TYR A 1 99 ? 4.353 7.183 -6.264 1.00 89.56 99 TYR A CA 1
ATOM 794 C C . TYR A 1 99 ? 5.272 6.517 -5.234 1.00 89.56 99 TYR A C 1
ATOM 796 O O . TYR A 1 99 ? 4.810 6.201 -4.135 1.00 89.56 99 TYR A O 1
ATOM 804 N N . ARG A 1 100 ? 6.533 6.228 -5.579 1.00 89.50 100 ARG A N 1
ATOM 805 C CA . ARG A 1 100 ? 7.499 5.655 -4.635 1.00 89.50 100 ARG A CA 1
ATOM 806 C C . ARG A 1 100 ? 7.957 6.684 -3.599 1.00 89.50 100 ARG A C 1
ATOM 808 O O . ARG A 1 100 ? 7.778 7.894 -3.759 1.00 89.50 100 ARG A O 1
ATOM 815 N N . GLY A 1 101 ? 8.505 6.173 -2.500 1.00 87.81 101 GLY A N 1
ATOM 816 C CA . GLY A 1 101 ? 9.182 6.976 -1.484 1.00 87.81 101 GLY A CA 1
ATOM 817 C C . GLY A 1 101 ? 10.420 7.666 -2.052 1.00 87.81 101 GLY A C 1
ATOM 818 O O . GLY A 1 101 ? 10.871 7.340 -3.147 1.00 87.81 101 GLY A O 1
ATOM 819 N N . LEU A 1 102 ? 10.995 8.593 -1.287 1.00 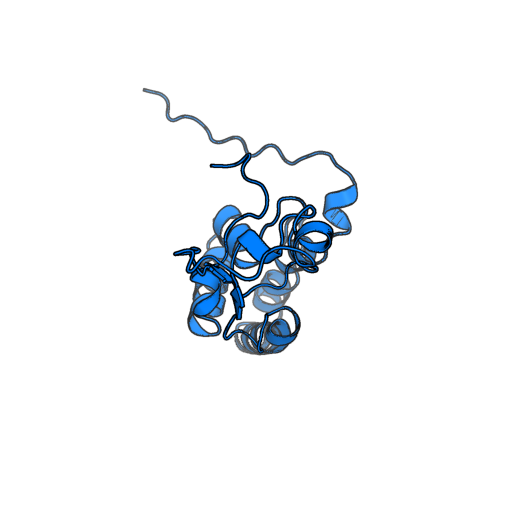84.69 102 LEU A N 1
ATOM 820 C CA . LEU A 1 102 ? 12.208 9.325 -1.679 1.00 84.69 102 LEU A CA 1
ATOM 821 C C . LEU A 1 102 ? 13.392 8.389 -1.967 1.00 84.69 102 LEU A C 1
ATOM 823 O O . LEU A 1 102 ? 14.234 8.701 -2.800 1.00 84.69 102 LEU A O 1
ATOM 827 N N . TYR A 1 103 ? 13.411 7.222 -1.324 1.00 83.62 103 TYR A N 1
ATOM 828 C CA . TYR A 1 103 ? 14.422 6.182 -1.512 1.00 83.62 103 TYR A CA 1
ATOM 829 C C . TYR A 1 103 ? 13.998 5.067 -2.487 1.00 83.62 103 TYR A C 1
ATOM 831 O O . TYR A 1 103 ? 14.568 3.978 -2.481 1.00 83.62 103 TYR A O 1
ATOM 839 N N . GLY A 1 104 ? 12.953 5.277 -3.293 1.00 87.56 104 GLY A N 1
ATOM 840 C CA . GLY A 1 104 ? 12.435 4.243 -4.199 1.00 87.56 104 GLY A CA 1
ATOM 841 C C . GLY A 1 104 ? 11.574 3.177 -3.511 1.00 87.56 104 GLY A C 1
ATOM 842 O O . GLY A 1 104 ? 11.327 2.094 -4.051 1.00 87.56 104 GLY A O 1
ATOM 843 N N . GLU A 1 105 ? 11.102 3.459 -2.300 1.00 90.00 105 GLU A N 1
ATOM 844 C CA . GLU A 1 105 ? 10.288 2.537 -1.515 1.00 90.00 105 GLU A CA 1
ATOM 845 C C . GLU A 1 105 ? 8.881 2.360 -2.092 1.00 90.00 105 GLU A C 1
ATOM 847 O O . GLU A 1 105 ? 8.204 3.326 -2.446 1.00 90.00 105 GLU A O 1
ATOM 852 N N . SER A 1 106 ? 8.392 1.120 -2.117 1.00 93.81 106 SER A N 1
ATOM 853 C CA . SER A 1 106 ? 6.961 0.855 -2.238 1.00 93.81 106 SER A CA 1
ATOM 854 C C . SER A 1 106 ? 6.283 1.037 -0.876 1.00 93.81 106 SER A C 1
ATOM 856 O O . SER A 1 106 ? 6.927 0.995 0.176 1.00 93.81 106 SER A O 1
ATOM 858 N N . LEU A 1 107 ? 4.951 1.138 -0.868 1.00 93.75 107 LEU A N 1
ATOM 859 C CA . LEU A 1 107 ? 4.188 1.099 0.382 1.00 93.75 107 LEU A CA 1
ATOM 860 C C . LEU A 1 107 ? 4.483 -0.173 1.195 1.00 93.75 107 LEU A C 1
ATOM 862 O O . LEU A 1 107 ? 4.497 -0.126 2.421 1.00 93.75 107 LEU A O 1
ATOM 866 N N . LEU A 1 108 ? 4.714 -1.309 0.528 1.00 94.94 108 LEU A N 1
ATOM 867 C CA . LEU A 1 108 ? 5.018 -2.559 1.217 1.00 94.94 108 LEU A CA 1
ATOM 868 C C . LEU A 1 108 ? 6.362 -2.485 1.952 1.00 94.94 108 LEU A C 1
ATOM 870 O O . LEU A 1 108 ? 6.417 -2.934 3.095 1.00 94.94 108 LEU A O 1
ATOM 874 N N . HIS A 1 109 ? 7.397 -1.892 1.340 1.00 93.00 109 HIS A N 1
ATOM 875 C CA . HIS A 1 109 ? 8.704 -1.710 1.986 1.00 93.00 109 HIS A CA 1
ATOM 876 C C . HIS A 1 109 ? 8.549 -0.944 3.294 1.00 93.00 109 HIS A C 1
ATOM 878 O O . HIS A 1 109 ? 8.938 -1.444 4.344 1.00 93.00 109 HIS A O 1
ATOM 884 N N . ILE A 1 110 ? 7.862 0.198 3.250 1.00 90.81 110 ILE A N 1
ATOM 885 C CA . ILE A 1 110 ? 7.692 1.055 4.426 1.00 90.81 110 ILE A CA 1
ATOM 886 C C . ILE A 1 110 ? 6.929 0.316 5.533 1.00 90.81 110 ILE A C 1
ATOM 888 O O . ILE A 1 110 ? 7.326 0.348 6.695 1.00 90.81 110 ILE A O 1
ATOM 892 N N . MET A 1 111 ? 5.862 -0.414 5.185 1.00 91.81 111 MET A N 1
ATOM 893 C CA . MET A 1 111 ? 5.092 -1.180 6.173 1.00 91.81 111 MET A CA 1
ATOM 894 C C . MET A 1 111 ? 5.916 -2.284 6.843 1.00 91.81 111 MET A C 1
ATOM 896 O O . MET A 1 111 ? 5.717 -2.555 8.026 1.00 91.81 111 MET A O 1
ATOM 900 N N . ILE A 1 112 ? 6.825 -2.928 6.110 1.00 90.25 112 ILE A N 1
ATOM 901 C CA . ILE A 1 112 ? 7.725 -3.936 6.678 1.00 90.25 112 ILE A CA 1
ATOM 902 C C . ILE A 1 112 ? 8.779 -3.258 7.568 1.00 90.25 112 ILE A C 1
ATOM 904 O O . ILE A 1 112 ? 8.991 -3.711 8.691 1.00 90.25 112 ILE A O 1
ATOM 908 N N . SER A 1 113 ? 9.360 -2.137 7.127 1.00 88.06 113 SER A N 1
ATOM 909 C CA . SER A 1 113 ? 10.387 -1.393 7.870 1.00 88.06 113 SER A CA 1
ATOM 910 C C . SER A 1 113 ? 9.898 -0.853 9.218 1.00 88.06 113 SER A C 1
ATOM 912 O O . SER A 1 113 ? 10.647 -0.853 10.190 1.00 88.06 113 SER A O 1
ATOM 914 N N . CYS A 1 114 ? 8.634 -0.430 9.326 1.00 84.75 114 CYS A N 1
ATOM 915 C CA . CYS A 1 114 ? 8.089 0.088 10.586 1.00 84.75 114 CYS A CA 1
ATOM 916 C C . CYS A 1 114 ? 7.882 -0.984 11.678 1.00 84.75 114 CYS A C 1
ATOM 918 O O . CYS A 1 114 ? 7.689 -0.627 12.839 1.00 84.75 114 CYS A O 1
ATOM 920 N N . ASN A 1 115 ? 7.856 -2.274 11.316 1.00 78.25 115 ASN A N 1
ATOM 921 C CA . ASN A 1 115 ? 7.861 -3.452 12.200 1.00 78.25 115 ASN A CA 1
ATOM 922 C C . ASN A 1 115 ? 6.922 -3.442 13.437 1.00 78.25 115 ASN A C 1
ATOM 924 O O . ASN A 1 115 ? 7.174 -4.126 14.427 1.00 78.25 115 ASN A O 1
ATOM 928 N N . SER A 1 116 ? 5.811 -2.699 13.419 1.00 88.31 116 SER A N 1
ATOM 929 C CA . SER A 1 116 ? 4.795 -2.788 14.481 1.00 88.31 116 SER A CA 1
A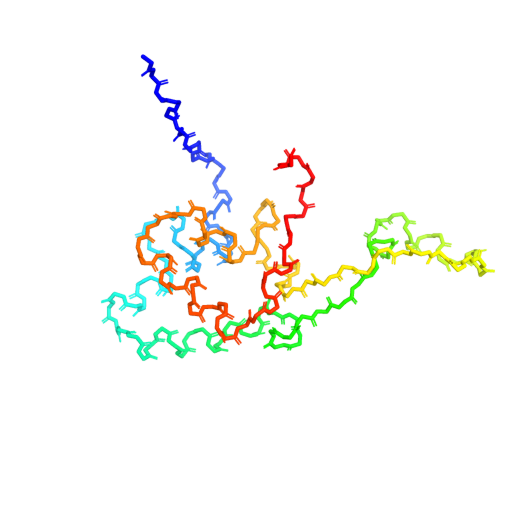TOM 930 C C . SER A 1 116 ? 3.716 -3.808 14.125 1.00 88.31 116 SER A C 1
ATOM 932 O O . SER A 1 116 ? 3.430 -4.031 12.947 1.00 88.31 116 SER A O 1
ATOM 934 N N . GLU A 1 117 ? 3.038 -4.383 15.124 1.00 90.81 117 GLU A N 1
ATOM 935 C CA . GLU A 1 117 ? 1.969 -5.370 14.895 1.00 90.81 117 GLU A CA 1
ATOM 936 C C . GLU A 1 117 ? 0.900 -4.874 13.911 1.00 90.81 117 GLU A C 1
ATOM 938 O O . GLU A 1 117 ? 0.420 -5.625 13.059 1.00 90.81 117 GLU A O 1
ATOM 943 N N . THR A 1 118 ? 0.554 -3.583 13.987 1.00 90.69 118 THR A N 1
ATOM 944 C CA . THR A 1 118 ? -0.429 -2.980 13.081 1.00 90.69 118 THR A CA 1
ATOM 945 C C . THR A 1 118 ? 0.106 -2.880 11.651 1.00 90.69 118 THR A C 1
ATOM 947 O O . THR A 1 118 ? -0.631 -3.199 10.717 1.00 90.69 118 THR A O 1
ATOM 950 N N . HIS A 1 119 ? 1.371 -2.492 11.458 1.00 91.38 119 HIS A N 1
ATOM 951 C CA . HIS A 1 119 ? 1.967 -2.443 10.119 1.00 91.38 119 HIS A CA 1
ATOM 952 C C . HIS A 1 119 ? 2.072 -3.847 9.523 1.00 91.38 119 HIS A C 1
ATOM 954 O O . HIS A 1 119 ? 1.612 -4.062 8.404 1.00 91.38 119 HIS A O 1
ATOM 960 N N . THR A 1 120 ? 2.541 -4.829 10.297 1.00 93.12 120 THR A N 1
ATOM 961 C CA . THR A 1 120 ? 2.631 -6.237 9.880 1.00 93.12 120 THR A CA 1
ATOM 962 C C . THR A 1 120 ? 1.267 -6.804 9.489 1.00 93.12 120 THR A C 1
ATOM 964 O O . THR A 1 120 ? 1.133 -7.498 8.475 1.00 93.12 120 THR A O 1
ATOM 967 N N . LEU A 1 121 ? 0.216 -6.492 10.253 1.00 94.69 121 LEU A N 1
ATOM 968 C CA . LEU A 1 121 ? -1.153 -6.875 9.911 1.00 94.69 121 LEU A CA 1
ATOM 969 C C . LEU A 1 121 ? -1.587 -6.275 8.567 1.00 94.69 121 LEU A C 1
ATOM 971 O O . LEU A 1 121 ? -2.152 -6.986 7.729 1.00 94.69 121 LEU A O 1
ATOM 975 N N . ILE A 1 122 ? -1.353 -4.977 8.361 1.00 94.88 122 ILE A N 1
ATOM 976 C CA . ILE A 1 122 ? -1.753 -4.296 7.128 1.00 94.88 122 ILE A CA 1
ATOM 977 C C . ILE A 1 122 ? -0.919 -4.799 5.943 1.00 94.88 122 ILE A C 1
ATOM 979 O O . ILE A 1 122 ? -1.503 -5.092 4.903 1.00 94.88 122 ILE A O 1
ATOM 983 N N . ALA A 1 123 ? 0.390 -5.011 6.103 1.00 95.69 123 ALA A N 1
ATOM 984 C CA . ALA A 1 123 ? 1.271 -5.599 5.092 1.00 95.69 123 ALA A CA 1
ATOM 985 C C . ALA A 1 123 ? 0.760 -6.972 4.628 1.00 95.69 123 ALA A C 1
ATOM 987 O O . ALA A 1 123 ? 0.589 -7.209 3.432 1.00 95.69 123 ALA A O 1
ATOM 988 N N . LYS A 1 124 ? 0.377 -7.852 5.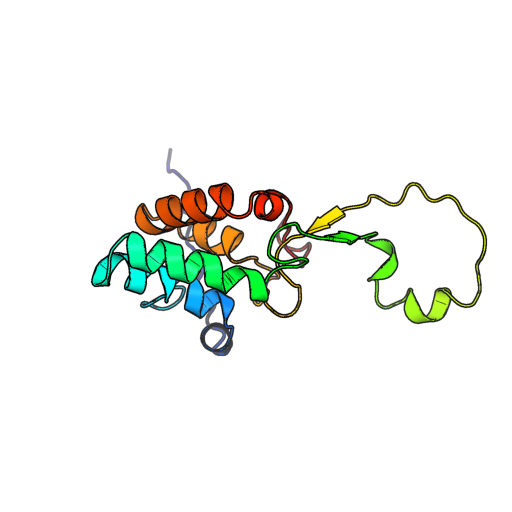565 1.00 96.62 124 LYS A N 1
ATOM 989 C CA . LYS A 1 124 ? -0.251 -9.145 5.236 1.00 96.62 124 LYS A CA 1
ATOM 990 C C . LYS A 1 124 ? -1.556 -8.976 4.451 1.00 96.62 124 LYS A C 1
ATOM 992 O O . LYS A 1 124 ? -1.842 -9.766 3.553 1.00 96.62 124 LYS A O 1
ATOM 997 N N . LYS A 1 125 ? -2.379 -7.971 4.777 1.00 96.94 125 LYS A N 1
ATOM 998 C CA . LYS A 1 125 ? -3.623 -7.688 4.037 1.00 96.94 125 LYS A CA 1
ATOM 999 C C . LYS A 1 125 ? -3.348 -7.106 2.644 1.00 96.94 125 LYS A C 1
ATOM 1001 O O . LYS A 1 125 ? -4.069 -7.465 1.715 1.00 96.94 125 LYS A O 1
ATOM 1006 N N . LEU A 1 126 ? -2.314 -6.275 2.488 1.00 96.94 126 LEU A N 1
ATOM 1007 C CA . LEU A 1 126 ? -1.849 -5.778 1.189 1.00 96.94 126 LEU A CA 1
ATOM 1008 C C . LEU A 1 126 ? -1.419 -6.941 0.295 1.00 96.94 126 LEU A C 1
ATOM 1010 O O . LEU A 1 126 ? -1.951 -7.067 -0.800 1.00 96.94 126 LEU A O 1
ATOM 1014 N N . LEU A 1 127 ? -0.567 -7.842 0.789 1.00 97.75 127 LEU A N 1
ATOM 1015 C CA . LEU A 1 127 ? -0.082 -9.000 0.029 1.00 97.75 127 LEU A CA 1
ATOM 1016 C C . LEU A 1 127 ? -1.191 -9.972 -0.378 1.00 97.75 127 LEU A C 1
ATOM 1018 O O . LEU A 1 127 ? -1.196 -10.475 -1.497 1.00 97.75 127 LEU A O 1
ATOM 1022 N N . ARG A 1 128 ? -2.179 -10.201 0.496 1.00 97.56 128 ARG A N 1
ATOM 1023 C CA . ARG A 1 128 ? -3.357 -11.011 0.143 1.00 97.56 128 ARG A CA 1
ATOM 1024 C C . ARG A 1 128 ? -4.191 -10.386 -0.973 1.00 97.56 128 ARG A C 1
ATOM 1026 O O . ARG A 1 128 ? -4.838 -11.118 -1.714 1.00 97.56 128 ARG A O 1
ATOM 1033 N N . LYS A 1 129 ? -4.236 -9.052 -1.058 1.00 97.88 129 LYS A N 1
ATOM 1034 C CA . LYS A 1 129 ? -5.024 -8.346 -2.073 1.00 97.88 129 LYS A CA 1
ATOM 1035 C C . LYS A 1 129 ? -4.248 -8.123 -3.373 1.00 97.88 129 LYS A C 1
ATOM 1037 O O . LYS A 1 129 ? -4.849 -8.217 -4.438 1.00 97.88 129 LYS A O 1
ATOM 1042 N N . TYR A 1 130 ? -2.956 -7.831 -3.271 1.00 97.75 130 TYR A N 1
ATOM 1043 C CA . TYR A 1 130 ? -2.064 -7.475 -4.370 1.00 97.75 130 TYR A CA 1
ATOM 1044 C C . TYR A 1 130 ? -0.755 -8.262 -4.234 1.00 97.75 130 TYR A C 1
ATOM 1046 O O . TYR A 1 130 ? 0.255 -7.726 -3.767 1.00 97.75 130 TYR A O 1
ATOM 1054 N N . PRO A 1 131 ? -0.750 -9.548 -4.621 1.00 97.44 131 PRO A N 1
ATOM 1055 C CA . PRO A 1 131 ? 0.417 -10.407 -4.454 1.00 97.44 131 PRO A CA 1
ATOM 1056 C C . PRO A 1 131 ? 1.619 -9.925 -5.270 1.00 97.44 131 PRO A C 1
ATOM 1058 O O . PRO A 1 131 ? 2.747 -10.197 -4.891 1.00 97.44 131 PRO A O 1
ATOM 1061 N N . ALA A 1 132 ? 1.410 -9.161 -6.349 1.00 96.12 132 ALA A N 1
ATOM 1062 C CA . ALA A 1 132 ? 2.499 -8.634 -7.165 1.00 96.12 132 ALA A CA 1
ATOM 1063 C C . ALA A 1 132 ? 3.415 -7.641 -6.424 1.00 96.12 132 ALA A C 1
ATOM 1065 O O . ALA A 1 132 ? 4.530 -7.411 -6.882 1.00 96.12 132 ALA A O 1
ATOM 1066 N N . LEU A 1 133 ? 2.983 -7.079 -5.286 1.00 96.50 133 LEU A N 1
ATOM 1067 C CA . LEU A 1 133 ? 3.819 -6.195 -4.465 1.00 96.50 133 LEU A CA 1
ATOM 1068 C C . LEU A 1 133 ? 5.088 -6.885 -3.944 1.00 96.50 133 LEU A C 1
ATOM 1070 O O . LEU A 1 133 ? 6.058 -6.198 -3.660 1.00 96.50 133 LEU A O 1
ATOM 1074 N N . VAL A 1 134 ? 5.116 -8.223 -3.853 1.00 95.88 134 VAL A N 1
ATOM 1075 C CA . VAL A 1 134 ? 6.325 -8.966 -3.440 1.00 95.88 134 VAL A CA 1
ATOM 1076 C C . VAL A 1 134 ? 7.501 -8.795 -4.401 1.00 95.88 134 VAL A C 1
ATOM 1078 O O . VAL A 1 134 ? 8.627 -9.093 -4.025 1.00 95.88 134 VAL A O 1
ATOM 1081 N N . PHE A 1 135 ? 7.238 -8.379 -5.643 1.00 93.81 135 PHE A N 1
ATOM 1082 C CA . PHE A 1 135 ? 8.271 -8.195 -6.661 1.00 93.81 135 PHE A CA 1
ATOM 1083 C C . PHE A 1 135 ? 8.836 -6.772 -6.687 1.00 93.81 135 PHE A C 1
ATOM 1085 O O . PHE A 1 135 ? 9.777 -6.513 -7.432 1.00 93.81 135 PHE A O 1
ATOM 1092 N N . ASP A 1 136 ? 8.269 -5.845 -5.908 1.00 92.12 136 ASP A N 1
ATOM 1093 C CA . ASP A 1 136 ? 8.823 -4.500 -5.826 1.00 92.12 136 ASP A CA 1
ATOM 1094 C C . ASP A 1 136 ? 10.225 -4.536 -5.204 1.00 92.12 136 ASP A C 1
ATOM 1096 O O . ASP A 1 136 ? 10.475 -5.226 -4.220 1.00 92.12 136 ASP A O 1
ATOM 110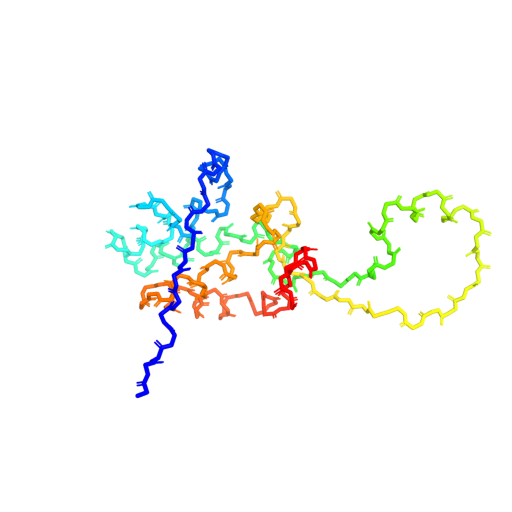0 N N . ILE A 1 137 ? 11.130 -3.760 -5.796 1.00 87.88 137 ILE A N 1
ATOM 1101 C CA . ILE A 1 137 ? 12.497 -3.524 -5.321 1.00 87.88 137 ILE A CA 1
ATOM 1102 C C . ILE A 1 137 ? 12.678 -2.036 -5.015 1.00 87.88 137 ILE A C 1
ATOM 1104 O O . ILE A 1 137 ? 11.848 -1.217 -5.435 1.00 87.88 137 ILE A O 1
ATOM 1108 N N . PHE A 1 138 ? 13.714 -1.691 -4.253 1.00 83.75 138 PHE A N 1
ATOM 1109 C CA . PHE A 1 138 ? 14.137 -0.300 -4.097 1.00 83.75 138 PHE A CA 1
ATOM 1110 C C . PHE A 1 138 ? 14.700 0.213 -5.427 1.00 83.75 138 PHE A C 1
ATOM 1112 O O . PHE A 1 138 ? 15.307 -0.546 -6.178 1.00 83.75 138 PHE A O 1
ATOM 1119 N N . GLU A 1 139 ? 14.451 1.485 -5.732 1.00 71.19 139 GLU A N 1
ATOM 1120 C CA . GLU A 1 139 ? 14.945 2.126 -6.959 1.00 71.19 139 GLU A CA 1
ATOM 1121 C C . GLU A 1 139 ? 16.441 2.448 -6.875 1.00 71.19 139 GLU A C 1
ATOM 1123 O O . GLU A 1 139 ? 17.141 2.345 -7.877 1.00 71.19 139 GLU A O 1
ATOM 1128 N N . ASN A 1 140 ? 16.939 2.785 -5.681 1.00 60.91 140 ASN A N 1
ATOM 1129 C CA . ASN A 1 140 ? 18.334 3.164 -5.483 1.00 60.91 140 ASN A CA 1
ATOM 1130 C C . ASN A 1 140 ? 19.168 1.960 -5.033 1.00 60.91 140 ASN A C 1
ATOM 1132 O O . ASN A 1 140 ? 18.892 1.349 -3.999 1.00 60.91 140 ASN A O 1
ATOM 1136 N N . GLU A 1 141 ? 20.216 1.659 -5.799 1.00 53.34 141 GLU A N 1
ATOM 1137 C CA . GLU A 1 141 ? 21.161 0.562 -5.548 1.00 53.34 141 GLU A CA 1
ATOM 1138 C C . GLU A 1 141 ? 22.046 0.775 -4.303 1.00 53.34 141 GLU A C 1
ATOM 1140 O O . GLU A 1 141 ? 22.693 -0.166 -3.858 1.00 53.34 141 GLU A O 1
ATOM 1145 N N . GLU A 1 142 ? 22.048 1.966 -3.690 1.00 50.22 142 GLU A N 1
ATOM 1146 C CA . GLU A 1 142 ? 22.878 2.286 -2.510 1.00 50.22 142 GLU A CA 1
ATOM 1147 C C . GLU A 1 142 ? 22.447 1.590 -1.199 1.00 50.22 142 GLU A C 1
ATOM 1149 O O . GLU A 1 142 ? 23.080 1.791 -0.165 1.00 50.22 142 GLU A O 1
ATOM 1154 N N . TYR A 1 143 ? 21.396 0.762 -1.217 1.00 46.94 143 TYR A N 1
ATOM 1155 C CA . TYR A 1 143 ? 20.858 0.088 -0.024 1.00 46.94 143 TYR A CA 1
ATOM 1156 C C . TYR A 1 143 ? 20.896 -1.452 -0.082 1.00 46.94 143 TYR A C 1
ATOM 1158 O O . TYR A 1 143 ? 20.202 -2.097 0.710 1.00 46.94 143 TYR A O 1
ATOM 1166 N N . TYR A 1 144 ? 21.680 -2.039 -0.995 1.00 43.53 144 TYR A N 1
ATOM 1167 C CA . TYR A 1 144 ? 21.935 -3.489 -1.061 1.00 43.53 144 TYR A CA 1
ATOM 1168 C C . TYR A 1 144 ? 23.232 -3.905 -0.362 1.00 43.53 144 TYR A C 1
ATOM 1170 O O . TYR A 1 144 ? 24.257 -3.213 -0.538 1.00 43.53 144 TYR A O 1
#

Foldseek 3Di:
DDDPPPDDPPDPPPCQVVAPLCLQQPPDNHHPLLCQCVVPNDVSNLVVLQVCLVQWPPSQQWDWDFPCCPDPCVVVVVVDDPDDPDPGDTATATGDQVRAGPQQHDSLRSLVVVPDPSSVVSSVVNCVVRVSNVRRDTPDPPPD

Radius of gyration: 17.97 Å; chains: 1; bounding box: 42×31×59 Å

Secondary structure (DSSP, 8-state):
-------------GGGGT-HHHHHHTSSS--HHHHHHHHHHHHHHHHHHHHGGGGBGGGGT-EEEEGGGTSTTHHHHTTT---------EEEE-B-GGGS-TTS--HHHHHHHT--HHHHHHHHHHHHH-GGGGG---S-GGG-

Sequence (144 aa):
MIEPSFQITISSDPNYMQNDVYKLANYSGGGLLIDCYRKRGEKALRKKIIELKQLMYYNGDGISFREELFSSDSMNKAKNERKSGGRGSTRKICWKMQYRGLYGESLLHIMISCNSETHTLIAKKLLRKYPALVFDIFENEEYY

pLDDT: mean 75.58, std 20.95, range [31.58, 97.88]